Protein AF-A0A093PD59-F1 (afdb_monomer_lite)

Structure (mmCIF, N/CA/C/O backbone):
data_AF-A0A093PD59-F1
#
_entry.id   AF-A0A093PD59-F1
#
loop_
_atom_site.group_PDB
_atom_site.id
_atom_site.type_symbol
_atom_site.label_atom_id
_atom_site.label_alt_id
_atom_site.label_comp_id
_atom_site.label_asym_id
_atom_site.label_entity_id
_atom_site.label_seq_id
_atom_site.pdbx_PDB_ins_code
_atom_site.Cartn_x
_atom_site.Cartn_y
_atom_site.Cartn_z
_atom_site.occupancy
_atom_site.B_iso_or_equiv
_atom_site.auth_seq_id
_atom_site.auth_comp_id
_atom_site.auth_asym_id
_atom_site.auth_atom_id
_atom_site.pdbx_PDB_model_num
ATOM 1 N N . GLU A 1 1 ? 9.388 -20.885 -12.123 1.00 74.81 1 GLU A N 1
ATOM 2 C CA . GLU A 1 1 ? 9.134 -19.426 -12.140 1.00 74.81 1 GLU A CA 1
ATOM 3 C C . GLU A 1 1 ? 10.449 -18.670 -11.963 1.00 74.81 1 GLU A C 1
ATOM 5 O O . GLU A 1 1 ? 11.380 -19.248 -11.413 1.00 74.81 1 GLU A O 1
ATOM 10 N N . ARG A 1 2 ? 10.565 -17.429 -12.461 1.00 87.31 2 ARG A N 1
ATOM 11 C CA . ARG A 1 2 ? 11.802 -16.617 -12.401 1.00 87.31 2 ARG A CA 1
ATOM 12 C C . ARG A 1 2 ? 11.547 -15.299 -11.646 1.00 87.31 2 ARG A C 1
ATOM 14 O O . ARG A 1 2 ? 11.508 -14.233 -12.258 1.00 87.31 2 ARG A O 1
ATOM 21 N N . PRO A 1 3 ? 11.341 -15.356 -10.317 1.00 88.25 3 PRO A N 1
ATOM 22 C CA . PRO A 1 3 ? 10.857 -14.220 -9.522 1.00 88.25 3 PRO A CA 1
ATOM 23 C C . PRO A 1 3 ? 11.817 -13.024 -9.521 1.00 88.25 3 PRO A C 1
ATOM 25 O O . PRO A 1 3 ? 11.383 -11.877 -9.560 1.00 88.25 3 PRO A O 1
ATOM 28 N N . ARG A 1 4 ? 13.133 -13.274 -9.556 1.00 91.31 4 ARG A N 1
ATOM 29 C CA . ARG A 1 4 ? 14.143 -12.208 -9.647 1.00 91.31 4 ARG A CA 1
ATOM 30 C C . ARG A 1 4 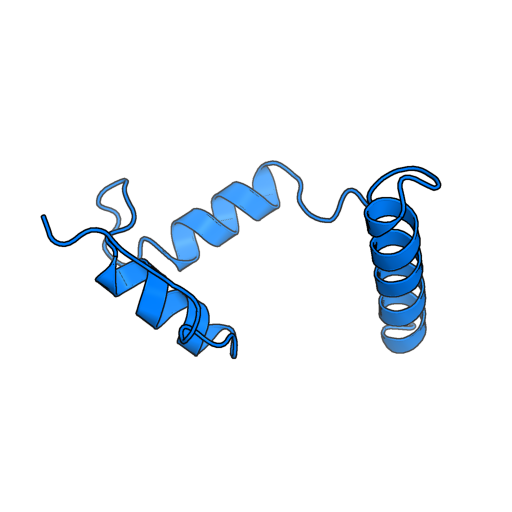? 14.022 -11.408 -10.945 1.00 91.31 4 ARG A C 1
ATOM 32 O O . ARG A 1 4 ? 14.149 -10.192 -10.929 1.00 91.31 4 ARG A O 1
ATOM 39 N N . GLU A 1 5 ? 13.796 -12.086 -12.063 1.00 92.50 5 GLU A N 1
ATOM 40 C CA . GLU A 1 5 ? 13.686 -11.446 -13.378 1.00 92.50 5 GLU A CA 1
ATOM 41 C C . GLU A 1 5 ? 12.374 -10.680 -13.511 1.00 92.50 5 GLU A C 1
ATOM 43 O O . GLU A 1 5 ? 12.369 -9.573 -14.042 1.00 92.50 5 GLU A O 1
ATOM 48 N N . PHE A 1 6 ? 11.291 -11.223 -12.949 1.00 86.62 6 PHE A N 1
ATOM 49 C CA . PHE A 1 6 ? 10.028 -10.506 -12.809 1.00 86.62 6 PHE A CA 1
ATOM 50 C C . PHE A 1 6 ? 10.210 -9.192 -12.037 1.00 86.62 6 PHE A C 1
ATOM 52 O O . PHE A 1 6 ? 9.806 -8.135 -12.519 1.00 86.62 6 PHE A O 1
ATOM 59 N N . LEU A 1 7 ? 10.879 -9.239 -10.879 1.00 87.31 7 LEU A N 1
ATOM 60 C CA . LEU A 1 7 ? 11.107 -8.050 -10.059 1.00 87.31 7 LEU A CA 1
ATOM 61 C C . LEU A 1 7 ? 11.957 -7.003 -10.791 1.00 87.31 7 LEU A C 1
ATOM 63 O O . LEU A 1 7 ? 11.640 -5.818 -10.745 1.00 87.31 7 LEU A O 1
ATOM 67 N N . ILE A 1 8 ? 13.004 -7.430 -11.504 1.00 90.12 8 ILE A N 1
ATOM 68 C CA . ILE A 1 8 ? 13.833 -6.530 -12.319 1.00 90.12 8 ILE A CA 1
ATOM 69 C C . ILE A 1 8 ? 12.976 -5.826 -13.380 1.00 90.12 8 ILE A C 1
ATOM 71 O O . ILE A 1 8 ? 13.000 -4.600 -13.458 1.00 90.12 8 ILE A O 1
ATOM 75 N N . GLN A 1 9 ? 12.168 -6.574 -14.136 1.00 86.25 9 GLN A N 1
ATOM 76 C CA . GLN A 1 9 ? 11.305 -6.004 -15.177 1.00 86.25 9 GLN A CA 1
ATOM 77 C C . GLN A 1 9 ? 10.260 -5.038 -14.606 1.00 86.25 9 GLN A C 1
ATOM 79 O O . GLN A 1 9 ? 9.996 -3.990 -15.197 1.00 86.25 9 GLN A O 1
ATOM 84 N N . ALA A 1 10 ? 9.674 -5.363 -13.452 1.00 83.50 10 ALA A N 1
ATOM 85 C CA . ALA A 1 10 ? 8.726 -4.482 -12.777 1.00 83.50 10 ALA A CA 1
ATOM 86 C C . ALA A 1 10 ? 9.393 -3.158 -12.367 1.00 83.50 10 ALA A C 1
ATOM 88 O O . ALA A 1 10 ? 8.876 -2.082 -12.671 1.00 83.50 10 ALA A O 1
ATOM 89 N N . LEU A 1 11 ? 10.577 -3.223 -11.748 1.00 85.81 11 LEU A N 1
ATOM 90 C CA . LEU A 1 11 ? 11.324 -2.042 -11.303 1.00 85.81 11 LEU A CA 1
ATOM 91 C C . LEU A 1 11 ? 11.800 -1.162 -12.470 1.00 85.81 11 LEU A C 1
ATOM 93 O O . LEU A 1 11 ? 11.785 0.066 -12.357 1.00 85.81 11 LEU A O 1
ATOM 97 N N . GLU A 1 12 ? 12.187 -1.756 -13.600 1.00 86.88 12 GLU A N 1
ATOM 98 C CA . GLU A 1 12 ? 12.556 -1.011 -14.811 1.00 86.88 12 GLU A CA 1
ATOM 99 C C . GLU A 1 12 ? 11.383 -0.199 -15.362 1.00 86.88 12 GLU A C 1
ATOM 101 O O . GLU A 1 12 ? 11.551 0.983 -15.673 1.00 86.88 12 GLU A O 1
ATOM 106 N N . ARG A 1 13 ? 10.180 -0.785 -15.399 1.00 80.81 13 ARG A N 1
ATOM 107 C CA . ARG A 1 13 ? 8.966 -0.067 -15.813 1.00 80.81 13 ARG A CA 1
ATOM 108 C C . ARG A 1 13 ? 8.632 1.074 -14.852 1.00 80.81 13 ARG A C 1
ATOM 110 O O . ARG A 1 13 ? 8.326 2.171 -15.307 1.00 80.81 13 ARG A O 1
ATOM 117 N N . VAL A 1 14 ? 8.760 0.866 -13.536 1.00 81.44 14 VAL A N 1
ATOM 118 C CA . VAL A 1 14 ? 8.522 1.929 -12.532 1.00 81.44 14 VAL A CA 1
ATOM 119 C C . VAL A 1 14 ? 9.475 3.100 -12.754 1.00 81.44 14 VAL A C 1
ATOM 121 O O . VAL A 1 14 ? 9.069 4.264 -12.723 1.00 81.44 14 VAL A O 1
ATOM 124 N N . LYS A 1 15 ? 10.752 2.798 -13.001 1.00 80.81 15 LYS A N 1
ATOM 125 C CA . LYS A 1 15 ? 11.783 3.805 -13.264 1.00 80.81 15 LYS A CA 1
ATOM 126 C C . LYS A 1 15 ? 11.491 4.609 -14.533 1.00 80.81 15 LYS A C 1
ATOM 128 O O . LYS A 1 15 ? 11.719 5.817 -14.521 1.00 80.81 15 LYS A O 1
ATOM 133 N N . ALA A 1 16 ? 11.010 3.955 -15.589 1.00 79.56 16 ALA A N 1
ATOM 134 C CA . ALA A 1 16 ? 10.632 4.595 -16.846 1.00 79.56 16 ALA A CA 1
ATOM 135 C C . ALA A 1 16 ? 9.409 5.515 -16.647 1.00 79.56 16 ALA A C 1
ATOM 137 O O . ALA A 1 16 ? 9.495 6.723 -16.882 1.00 79.56 16 ALA A O 1
ATOM 138 N N . GLY A 1 17 ? 8.337 4.993 -16.036 1.00 77.31 17 GLY A N 1
ATOM 139 C CA . GLY A 1 17 ? 7.129 5.762 -15.725 1.00 77.31 17 GLY A CA 1
ATOM 140 C C . GLY A 1 17 ? 7.393 6.994 -14.848 1.00 77.31 17 GLY A C 1
ATOM 141 O O . GLY A 1 17 ? 6.857 8.067 -15.115 1.00 77.31 17 GLY A O 1
ATOM 142 N N . LYS A 1 18 ? 8.291 6.903 -13.854 1.00 73.81 18 LYS A N 1
ATOM 143 C CA . LYS A 1 18 ? 8.682 8.048 -13.001 1.00 73.81 18 LYS A CA 1
ATOM 144 C C . LYS A 1 18 ? 9.374 9.184 -13.775 1.00 73.81 18 LYS A C 1
ATOM 146 O O . LYS A 1 18 ? 9.393 10.315 -13.298 1.00 73.81 18 LYS A O 1
ATOM 151 N N . ARG A 1 19 ? 9.958 8.898 -14.941 1.00 79.38 19 ARG A N 1
ATOM 152 C CA . ARG A 1 19 ? 10.625 9.883 -15.814 1.00 79.38 19 ARG A CA 1
ATOM 153 C C . ARG A 1 19 ? 9.696 10.459 -16.885 1.00 79.38 19 ARG A C 1
ATOM 155 O O . ARG A 1 19 ? 10.137 11.298 -17.660 1.00 79.38 19 ARG A O 1
ATOM 162 N N . GLY A 1 20 ? 8.436 10.019 -16.933 1.00 71.00 20 GLY A N 1
ATOM 163 C CA . GLY A 1 20 ? 7.522 10.330 -18.035 1.00 71.00 20 GLY A CA 1
ATOM 164 C C . GLY A 1 20 ? 7.892 9.619 -19.342 1.00 71.00 20 GLY A C 1
ATOM 165 O O . GLY A 1 20 ? 7.389 9.976 -20.403 1.00 71.00 20 GLY A O 1
ATOM 166 N N . GLU A 1 21 ? 8.782 8.626 -19.276 1.00 67.19 21 GLU A N 1
ATOM 167 C CA . GLU A 1 21 ? 9.228 7.835 -20.415 1.00 67.19 21 GLU A CA 1
ATOM 168 C C . GLU A 1 21 ? 8.483 6.492 -20.389 1.00 67.19 21 GLU A C 1
ATOM 170 O O . GLU A 1 21 ? 8.772 5.627 -19.567 1.00 67.19 21 GLU A O 1
ATOM 175 N N . GLY A 1 22 ? 7.518 6.300 -21.290 1.00 66.56 22 GLY A N 1
ATOM 176 C CA . GLY A 1 22 ? 6.765 5.045 -21.409 1.00 66.56 22 GLY A CA 1
ATOM 177 C C . GLY A 1 22 ? 5.544 4.933 -20.491 1.00 66.56 22 GLY A C 1
ATOM 178 O O . GLY A 1 22 ? 5.168 5.870 -19.788 1.00 66.56 22 GLY A O 1
ATOM 179 N N . GLU A 1 23 ? 4.884 3.775 -20.541 1.00 63.41 23 GLU A N 1
ATOM 180 C CA . GLU A 1 23 ? 3.708 3.499 -19.717 1.00 63.41 23 GLU A CA 1
ATOM 181 C C . GLU A 1 23 ? 4.126 3.231 -18.271 1.00 63.41 23 GLU A C 1
ATOM 183 O O . GLU A 1 23 ? 5.004 2.406 -17.995 1.00 63.41 23 GLU A O 1
ATOM 188 N N . TYR A 1 24 ? 3.476 3.923 -17.333 1.00 61.47 24 TYR A N 1
ATOM 189 C CA . TYR A 1 24 ? 3.587 3.573 -15.925 1.00 61.47 24 TYR A CA 1
ATOM 190 C C . TYR A 1 24 ? 3.141 2.116 -15.774 1.00 61.47 24 TYR A C 1
ATOM 192 O O . TYR A 1 24 ? 2.077 1.764 -16.291 1.00 61.47 24 TYR A O 1
ATOM 200 N N . PRO A 1 25 ? 3.932 1.243 -15.127 1.00 67.12 25 PRO A N 1
ATOM 201 C CA . PRO A 1 25 ? 3.537 -0.144 -15.001 1.00 67.12 25 PRO A CA 1
ATOM 202 C C . PRO A 1 25 ? 2.189 -0.198 -14.301 1.00 67.12 25 PRO A C 1
ATOM 204 O O . PRO A 1 25 ? 2.010 0.386 -13.232 1.00 67.12 25 PRO A O 1
ATOM 207 N N . TYR A 1 26 ? 1.255 -0.914 -14.916 1.00 67.38 26 TYR A N 1
ATOM 208 C CA . TYR A 1 26 ? -0.001 -1.278 -14.287 1.00 67.38 26 TYR A CA 1
ATOM 209 C C . TYR A 1 26 ? 0.315 -2.276 -13.162 1.00 67.38 26 TYR A C 1
ATOM 211 O O . TYR A 1 26 ? 0.319 -3.487 -13.364 1.00 67.38 26 TYR A O 1
ATOM 219 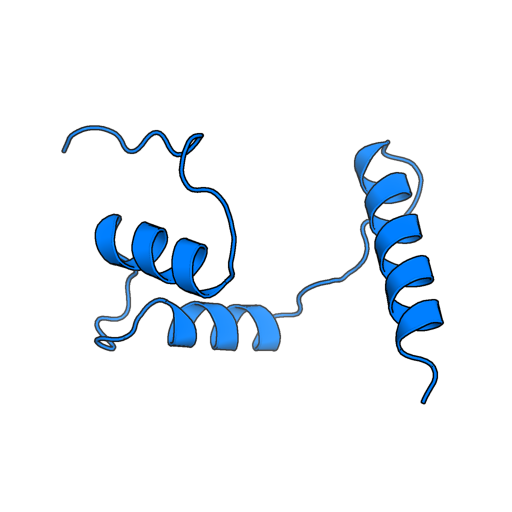N N . LEU A 1 27 ? 0.755 -1.742 -12.019 1.00 67.19 27 LEU A N 1
ATOM 220 C CA . LEU A 1 27 ? 1.180 -2.510 -10.845 1.00 67.19 27 LEU A CA 1
ATOM 221 C C . LEU A 1 27 ? 0.009 -2.907 -9.954 1.00 67.19 27 LEU A C 1
ATOM 223 O O . LEU A 1 27 ? 0.154 -3.825 -9.154 1.00 67.19 27 LEU A O 1
ATOM 227 N N . MET A 1 28 ? -1.104 -2.186 -10.063 1.00 70.88 28 MET A N 1
ATOM 228 C CA . MET A 1 28 ? -2.324 -2.453 -9.321 1.00 70.88 28 MET A CA 1
ATOM 229 C C . MET A 1 28 ? -3.505 -2.382 -10.269 1.00 70.88 28 MET A C 1
ATOM 231 O O . MET A 1 28 ? -3.716 -1.366 -10.934 1.00 70.88 28 MET A O 1
ATOM 235 N N . ASP A 1 29 ? -4.272 -3.460 -10.292 1.00 82.56 29 ASP A N 1
ATOM 236 C CA . ASP A 1 29 ? -5.638 -3.463 -10.788 1.00 82.56 29 ASP A CA 1
ATOM 237 C C . ASP A 1 29 ? -6.638 -3.189 -9.645 1.00 82.56 29 ASP A C 1
ATOM 239 O O . ASP A 1 29 ? -6.269 -3.016 -8.478 1.00 82.56 29 ASP A O 1
ATOM 243 N N . GLU A 1 30 ? -7.925 -3.122 -9.984 1.00 84.50 30 GLU A N 1
ATOM 244 C CA . GLU A 1 30 ? -9.001 -2.888 -9.015 1.00 84.50 30 GLU A CA 1
ATOM 245 C C . GLU A 1 30 ? -9.075 -3.989 -7.943 1.00 84.50 30 GLU A C 1
ATOM 247 O O . GLU A 1 30 ? -9.356 -3.702 -6.780 1.00 84.50 30 GLU A O 1
ATOM 252 N N . ALA A 1 31 ? -8.744 -5.236 -8.294 1.00 87.88 31 ALA A N 1
ATOM 253 C CA . ALA A 1 31 ? -8.722 -6.342 -7.344 1.00 87.88 31 ALA A CA 1
ATOM 254 C C . ALA A 1 31 ? -7.552 -6.216 -6.354 1.00 87.88 31 ALA A C 1
ATOM 256 O O . ALA A 1 31 ? -7.714 -6.494 -5.165 1.00 87.88 31 ALA A O 1
ATOM 257 N N . ASN A 1 32 ? -6.382 -5.760 -6.810 1.00 86.12 32 ASN A N 1
ATOM 258 C CA . ASN A 1 32 ? -5.239 -5.463 -5.947 1.00 86.12 32 ASN A CA 1
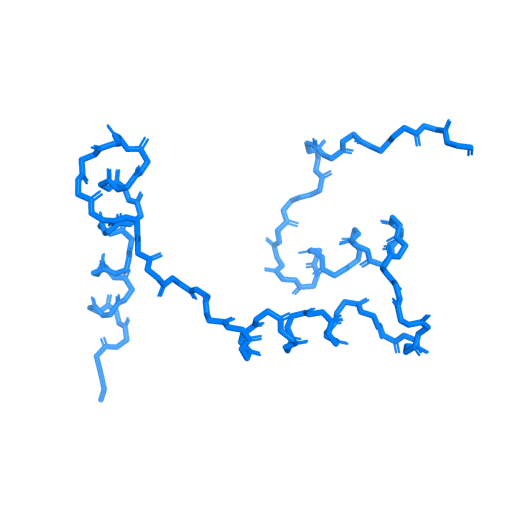ATOM 259 C C . ASN A 1 32 ? -5.566 -4.313 -4.987 1.00 86.12 32 ASN A C 1
ATOM 261 O O . ASN A 1 32 ? -5.242 -4.403 -3.804 1.00 86.12 32 ASN A O 1
ATOM 265 N N . LEU A 1 33 ? -6.242 -3.267 -5.474 1.00 85.25 33 LEU A N 1
ATOM 266 C CA . LEU A 1 33 ? -6.698 -2.145 -4.648 1.00 85.25 33 LEU A CA 1
ATOM 267 C C . LEU A 1 33 ? -7.708 -2.586 -3.586 1.00 85.25 33 LEU A C 1
ATOM 269 O O . LEU A 1 33 ? -7.555 -2.212 -2.424 1.00 85.25 33 LEU A O 1
ATOM 273 N N . ALA A 1 34 ? -8.694 -3.406 -3.957 1.00 88.69 34 ALA A N 1
ATOM 274 C CA . ALA A 1 34 ? -9.670 -3.954 -3.018 1.00 88.69 34 ALA A CA 1
ATOM 275 C C . ALA A 1 34 ? -8.987 -4.793 -1.926 1.00 88.69 34 ALA A C 1
ATOM 277 O O . ALA A 1 34 ? -9.202 -4.553 -0.740 1.00 88.69 34 ALA A O 1
ATOM 278 N N . ALA A 1 35 ? -8.080 -5.695 -2.309 1.00 89.31 35 ALA A N 1
ATOM 279 C CA . ALA A 1 35 ? -7.339 -6.521 -1.357 1.00 89.31 35 ALA A CA 1
ATOM 280 C C . ALA A 1 35 ? -6.452 -5.686 -0.416 1.00 89.31 35 ALA A C 1
ATOM 282 O O . ALA A 1 35 ? -6.360 -5.972 0.777 1.00 89.31 35 ALA A O 1
ATOM 283 N N . MET A 1 36 ? -5.802 -4.634 -0.927 1.00 87.44 36 MET A N 1
ATOM 284 C CA . MET A 1 36 ? -5.029 -3.714 -0.088 1.00 87.44 36 MET A CA 1
ATOM 285 C C . MET A 1 36 ? -5.920 -2.911 0.859 1.00 87.44 36 MET A C 1
ATOM 287 O O . MET A 1 36 ? -5.531 -2.683 2.001 1.00 87.44 36 MET A O 1
ATOM 291 N N . PHE A 1 37 ? -7.105 -2.494 0.413 1.00 90.00 37 PHE A N 1
ATOM 292 C CA . PHE A 1 37 ? -8.061 -1.802 1.269 1.00 90.00 37 PHE A CA 1
ATOM 293 C C . PHE A 1 37 ? -8.530 -2.704 2.412 1.00 90.00 37 PHE A C 1
ATOM 295 O O . PHE A 1 37 ? -8.462 -2.296 3.567 1.00 90.00 37 PHE A O 1
ATOM 302 N N . GLU A 1 38 ? -8.917 -3.942 2.109 1.00 89.19 38 GLU A N 1
ATOM 303 C CA . GLU A 1 38 ? -9.327 -4.939 3.106 1.00 89.19 38 GLU A CA 1
ATOM 304 C C . GLU A 1 38 ? -8.200 -5.270 4.096 1.00 89.19 38 GLU A C 1
ATOM 306 O O . GLU A 1 38 ? -8.451 -5.438 5.288 1.00 89.19 38 GLU A O 1
ATOM 311 N N . LEU A 1 39 ? -6.946 -5.308 3.630 1.00 88.00 39 LEU A N 1
ATOM 312 C CA . LEU A 1 39 ? -5.781 -5.504 4.496 1.00 88.00 39 LEU A CA 1
ATOM 313 C C . LEU A 1 39 ? -5.600 -4.353 5.500 1.00 88.00 39 LEU A C 1
ATOM 315 O O . LEU A 1 39 ? -5.164 -4.583 6.628 1.00 88.00 39 LEU A O 1
ATOM 319 N N . LEU A 1 40 ? -5.887 -3.117 5.087 1.00 89.56 40 LEU A N 1
ATOM 320 C CA . LEU A 1 40 ? -5.705 -1.920 5.910 1.00 89.56 40 LEU A CA 1
ATOM 321 C C . LEU A 1 40 ? -6.926 -1.631 6.800 1.00 89.56 40 LEU A C 1
ATOM 323 O O . LEU A 1 40 ? -6.763 -1.177 7.936 1.00 89.56 40 LEU A O 1
ATOM 327 N N . ASP A 1 41 ? -8.140 -1.924 6.333 1.00 92.00 41 ASP A N 1
ATOM 328 C CA . ASP A 1 41 ? -9.379 -1.814 7.106 1.00 92.00 41 ASP A CA 1
ATOM 329 C C . ASP A 1 41 ? -9.637 -3.071 7.952 1.00 92.00 41 ASP A C 1
ATOM 331 O O . ASP A 1 41 ? -10.639 -3.771 7.818 1.00 92.00 41 ASP A O 1
ATOM 335 N N . VAL A 1 42 ? -8.718 -3.342 8.879 1.00 84.69 42 VAL A N 1
ATOM 336 C CA . VAL A 1 42 ? -8.742 -4.547 9.730 1.00 84.69 42 VAL A CA 1
ATOM 337 C C . VAL A 1 42 ? -10.044 -4.697 10.537 1.00 84.69 42 VAL A C 1
ATOM 339 O O . VAL A 1 42 ? -10.405 -5.805 10.929 1.00 84.69 42 VAL A O 1
ATOM 342 N N . VAL A 1 43 ? -10.758 -3.598 10.805 1.00 88.62 43 VAL A N 1
ATOM 343 C CA . VAL A 1 43 ? -12.013 -3.609 11.580 1.00 88.62 43 VAL A CA 1
ATOM 344 C C . VAL A 1 43 ? -13.268 -3.655 10.700 1.00 88.62 43 VAL A C 1
ATOM 346 O O . VAL A 1 43 ? -14.367 -3.770 11.239 1.00 88.62 43 VAL A O 1
ATOM 349 N N . GLY A 1 44 ? -13.125 -3.576 9.372 1.00 90.56 44 GLY A N 1
ATOM 350 C CA . GLY A 1 44 ? -14.231 -3.644 8.415 1.00 90.56 44 GLY A CA 1
ATOM 351 C C . GLY A 1 44 ? -15.221 -2.481 8.519 1.00 90.56 44 GLY A C 1
ATOM 352 O O . GLY A 1 44 ? -16.416 -2.671 8.292 1.00 90.56 44 GLY A O 1
ATOM 353 N N . GLN A 1 45 ? -14.759 -1.290 8.907 1.00 92.50 45 GLN A N 1
ATOM 354 C CA . GLN A 1 45 ? -15.612 -0.101 9.078 1.00 92.50 45 GLN A CA 1
ATOM 355 C C . GLN A 1 45 ? -15.855 0.67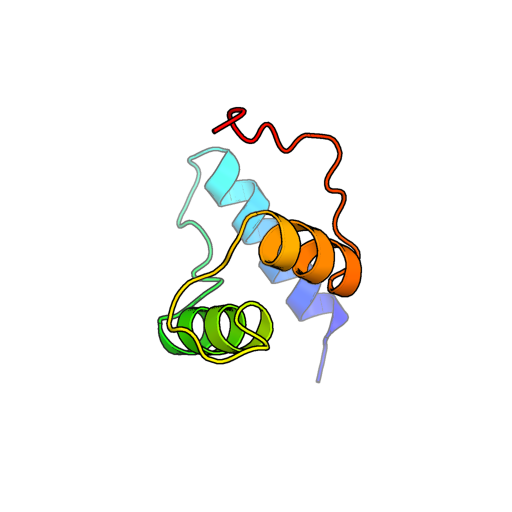1 7.773 1.00 92.50 45 GLN A C 1
ATOM 357 O O . GLN A 1 45 ? -16.477 1.738 7.784 1.00 92.50 45 GLN A O 1
ATOM 362 N N . GLY A 1 46 ? -15.343 0.164 6.652 1.00 93.75 46 GLY A N 1
ATOM 363 C CA . GLY A 1 46 ? -15.477 0.767 5.331 1.00 93.75 46 GLY A CA 1
ATOM 364 C C . GLY A 1 46 ? -14.614 2.012 5.140 1.00 93.75 46 GLY A C 1
ATOM 365 O O . GLY A 1 46 ? -14.816 2.740 4.171 1.00 93.75 46 GLY A O 1
ATOM 366 N N . HIS A 1 47 ? -13.667 2.279 6.045 1.00 93.19 47 HIS A N 1
ATOM 367 C CA . HIS A 1 47 ? -12.701 3.370 5.922 1.00 93.19 47 HIS A CA 1
ATOM 368 C C . HIS A 1 47 ? -11.420 3.088 6.718 1.00 93.19 47 HIS A C 1
ATOM 370 O O . HIS A 1 47 ? -11.428 2.387 7.729 1.00 93.19 47 HIS A O 1
ATOM 376 N N . ILE A 1 48 ? -10.311 3.681 6.271 1.00 92.62 48 ILE A N 1
ATOM 377 C CA . ILE A 1 48 ? -8.995 3.532 6.897 1.00 92.62 48 ILE A CA 1
ATOM 378 C C . ILE A 1 48 ? -8.698 4.794 7.707 1.00 92.62 48 ILE A C 1
ATOM 380 O O . ILE A 1 48 ? -8.593 5.892 7.161 1.00 92.62 48 ILE A O 1
ATOM 384 N N . THR A 1 49 ? -8.542 4.639 9.016 1.00 91.56 49 THR A N 1
ATOM 385 C CA . THR A 1 49 ? -8.111 5.715 9.919 1.00 91.56 49 THR A CA 1
ATOM 386 C C . THR A 1 49 ? -6.606 5.986 9.786 1.00 91.56 49 THR A C 1
ATOM 388 O O . THR A 1 49 ? -5.849 5.090 9.397 1.00 91.56 49 THR A O 1
ATOM 391 N N . PRO A 1 50 ? -6.108 7.172 10.189 1.00 90.1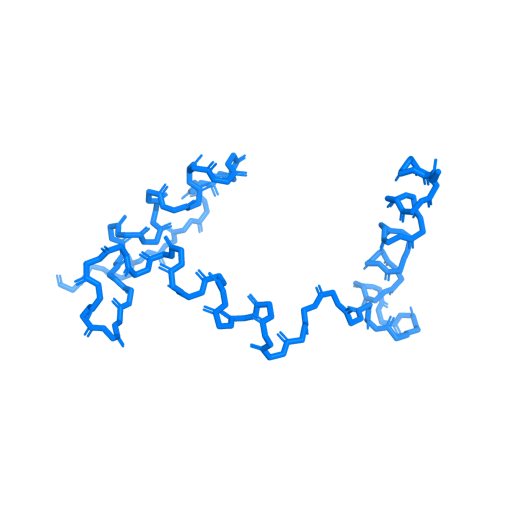9 50 PRO A N 1
ATOM 392 C CA . PRO A 1 50 ? -4.669 7.453 10.191 1.00 90.19 50 PRO A CA 1
ATOM 393 C C . PRO A 1 50 ? -3.842 6.436 10.993 1.00 90.19 50 PRO A C 1
ATOM 395 O O . PRO A 1 50 ? -2.710 6.122 10.625 1.00 90.19 50 PRO A O 1
ATOM 398 N N . ALA A 1 51 ? -4.402 5.899 12.082 1.00 89.56 51 ALA A N 1
ATOM 399 C CA . ALA A 1 51 ? -3.759 4.858 12.880 1.00 89.56 51 ALA A CA 1
ATOM 400 C C . ALA A 1 51 ? -3.653 3.531 12.110 1.00 89.56 51 ALA A C 1
ATOM 402 O O . ALA A 1 51 ? -2.566 2.960 12.033 1.00 89.56 51 ALA A O 1
ATOM 403 N N . GLN A 1 52 ? -4.748 3.080 11.484 1.00 90.81 52 GLN A N 1
ATOM 404 C CA . GLN A 1 52 ? -4.751 1.876 10.642 1.00 90.81 52 GLN A CA 1
ATOM 405 C C . GLN A 1 52 ? -3.784 2.003 9.465 1.00 90.81 52 GLN A C 1
ATOM 407 O O . GLN A 1 52 ? -3.045 1.069 9.171 1.00 90.81 52 GLN A O 1
ATOM 412 N N . TYR A 1 53 ? -3.732 3.173 8.831 1.00 89.00 53 TYR A N 1
ATOM 413 C CA . TYR A 1 53 ? -2.809 3.423 7.732 1.00 89.00 53 TYR A CA 1
ATOM 414 C C . TYR A 1 53 ? -1.341 3.314 8.175 1.00 89.00 53 TYR A C 1
ATOM 416 O O . TYR A 1 53 ? -0.551 2.630 7.524 1.00 89.00 53 TYR A O 1
ATOM 424 N N . ARG A 1 54 ? -0.966 3.921 9.314 1.00 88.06 54 ARG A N 1
ATOM 425 C CA . ARG A 1 54 ? 0.403 3.806 9.855 1.00 88.06 54 ARG A CA 1
ATOM 426 C C . ARG A 1 54 ? 0.769 2.361 10.184 1.00 88.06 54 ARG A C 1
ATOM 428 O O . ARG A 1 54 ? 1.849 1.914 9.806 1.00 88.06 54 ARG A O 1
ATOM 435 N N . GLU A 1 55 ? -0.102 1.636 10.878 1.00 87.81 55 GLU A N 1
ATOM 436 C CA . GLU A 1 55 ? 0.174 0.245 11.265 1.00 87.81 55 GLU A CA 1
ATOM 437 C C . GLU A 1 55 ? 0.197 -0.707 10.063 1.00 87.81 55 GLU A C 1
ATOM 439 O O . GLU A 1 55 ? 1.038 -1.607 9.988 1.00 87.81 55 GLU A O 1
ATOM 444 N N . GLY A 1 56 ? -0.656 -0.467 9.070 1.00 87.75 56 GLY A N 1
ATOM 445 C CA . GLY A 1 56 ? -0.648 -1.218 7.824 1.00 87.75 56 GLY A CA 1
ATOM 446 C C . GLY A 1 56 ? 0.641 -1.025 7.027 1.00 87.75 56 GLY A C 1
ATOM 447 O O . GLY A 1 56 ? 1.254 -2.001 6.596 1.00 87.75 56 GLY A O 1
ATOM 448 N N . LEU A 1 57 ? 1.130 0.212 6.911 1.00 87.00 57 LEU A N 1
ATOM 449 C CA . LEU A 1 57 ? 2.419 0.487 6.269 1.00 87.00 57 LEU A CA 1
ATOM 450 C C . LEU A 1 57 ? 3.595 -0.158 7.010 1.00 87.00 57 LEU A C 1
ATOM 452 O O . LEU A 1 57 ? 4.456 -0.756 6.363 1.00 87.00 57 LEU A O 1
ATOM 456 N N . LYS A 1 58 ? 3.606 -0.122 8.348 1.00 86.00 58 LYS A N 1
ATOM 457 C CA . LYS A 1 58 ? 4.616 -0.836 9.149 1.00 86.00 58 LYS A CA 1
ATOM 458 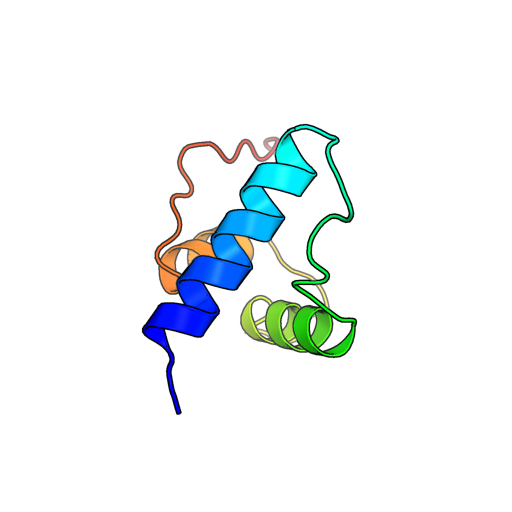C C . LYS A 1 58 ? 4.587 -2.342 8.894 1.00 86.00 58 LYS A C 1
ATOM 460 O O . LYS A 1 58 ? 5.643 -2.949 8.746 1.00 86.00 58 LYS A O 1
ATOM 465 N N . THR A 1 59 ? 3.397 -2.936 8.801 1.00 85.38 59 THR A N 1
ATOM 466 C CA . THR A 1 59 ? 3.221 -4.369 8.495 1.00 85.38 59 THR A CA 1
ATOM 467 C C . THR A 1 59 ? 3.783 -4.728 7.116 1.00 85.38 59 THR A C 1
ATOM 469 O O . THR A 1 59 ? 4.348 -5.804 6.934 1.00 85.38 59 THR A O 1
ATOM 472 N N . LEU A 1 60 ? 3.708 -3.798 6.163 1.00 83.56 60 LEU A N 1
ATOM 473 C CA . LEU A 1 60 ? 4.301 -3.928 4.830 1.00 83.56 60 LEU A CA 1
ATOM 474 C C . LEU A 1 60 ? 5.807 -3.601 4.789 1.00 83.56 60 LEU A C 1
ATOM 476 O O . LEU A 1 60 ? 6.416 -3.666 3.722 1.00 83.56 60 LEU A O 1
ATOM 480 N N . GLY A 1 61 ? 6.423 -3.255 5.925 1.00 83.25 61 GLY A N 1
ATOM 481 C CA . GLY A 1 61 ? 7.836 -2.876 6.014 1.00 83.25 61 GLY A CA 1
ATOM 482 C C . GLY A 1 61 ? 8.153 -1.501 5.415 1.00 83.25 61 GLY A C 1
ATOM 483 O O . GLY A 1 61 ? 9.301 -1.239 5.056 1.00 83.25 61 GLY A O 1
ATOM 484 N N . LEU A 1 62 ? 7.148 -0.633 5.279 1.00 85.38 62 LEU A N 1
ATOM 485 C CA . LEU A 1 62 ? 7.271 0.711 4.717 1.00 85.38 62 LEU A CA 1
ATOM 486 C C . LEU A 1 62 ? 7.449 1.752 5.833 1.00 85.38 62 LEU A C 1
ATOM 488 O O . LEU A 1 62 ? 6.835 1.653 6.896 1.00 85.38 62 LEU A O 1
ATOM 492 N N . SER A 1 63 ? 8.290 2.763 5.586 1.00 83.06 63 SER A N 1
ATOM 493 C CA . SER A 1 63 ? 8.483 3.870 6.533 1.00 83.06 63 SER A CA 1
ATOM 494 C C . SER A 1 63 ? 7.254 4.779 6.571 1.00 83.06 63 SER A C 1
ATOM 496 O O . SER A 1 63 ? 6.631 5.056 5.546 1.00 83.06 63 SER A O 1
ATOM 498 N N . THR A 1 64 ? 6.925 5.264 7.766 1.00 80.62 64 THR A N 1
ATOM 499 C CA . THR A 1 64 ? 5.847 6.231 8.013 1.00 80.62 64 THR A CA 1
ATOM 500 C C . THR A 1 64 ? 6.373 7.636 8.318 1.00 80.62 64 THR A C 1
ATOM 502 O O . THR A 1 64 ? 5.587 8.500 8.693 1.00 80.62 64 THR A O 1
ATOM 505 N N . GLU A 1 65 ? 7.687 7.861 8.228 1.00 78.06 65 GLU A N 1
ATOM 506 C CA . GLU A 1 65 ? 8.356 9.098 8.671 1.00 78.06 65 GLU A CA 1
ATOM 507 C C . GLU A 1 65 ? 7.918 10.339 7.878 1.00 78.06 65 GLU A C 1
ATOM 509 O O . GLU A 1 65 ? 7.789 11.415 8.455 1.00 78.06 65 GLU A O 1
ATOM 514 N N . ASP A 1 66 ? 7.608 10.176 6.591 1.00 73.62 66 ASP A N 1
ATOM 515 C CA . ASP A 1 66 ? 7.185 11.274 5.710 1.00 73.62 66 ASP A CA 1
ATOM 516 C C . ASP A 1 66 ? 5.670 11.551 5.754 1.00 73.62 66 ASP A C 1
ATOM 518 O O . ASP A 1 66 ? 5.166 12.427 5.047 1.00 73.62 66 ASP A O 1
ATOM 522 N N . LEU A 1 67 ? 4.906 10.802 6.556 1.00 76.00 67 LEU A N 1
ATOM 523 C CA . LEU A 1 67 ? 3.454 10.942 6.599 1.00 76.00 67 LEU A CA 1
ATOM 524 C C . LEU A 1 67 ? 3.039 12.103 7.504 1.00 76.00 67 LEU A C 1
ATOM 526 O O . LEU A 1 67 ? 2.993 11.977 8.728 1.00 76.00 67 LEU A O 1
ATOM 530 N N . GLN A 1 68 ? 2.673 13.223 6.885 1.00 70.25 68 GLN A N 1
ATOM 531 C CA . GLN A 1 68 ? 1.999 14.331 7.555 1.00 70.25 68 GLN A CA 1
ATOM 532 C C . GLN A 1 68 ? 0.490 14.093 7.507 1.00 70.25 68 GLN A C 1
ATOM 534 O O . GLN A 1 68 ? -0.136 14.220 6.456 1.00 70.25 68 GLN A O 1
ATOM 539 N N . PHE A 1 69 ? -0.093 13.740 8.647 1.00 65.38 69 PHE A N 1
ATOM 540 C CA . PHE A 1 69 ? -1.538 13.822 8.834 1.00 65.38 69 PHE A CA 1
ATOM 541 C C . PHE A 1 69 ? -1.822 15.161 9.503 1.00 65.38 69 PHE A C 1
ATOM 543 O O . PHE A 1 69 ? -1.131 15.508 10.459 1.00 65.38 69 PHE A O 1
ATOM 550 N N . GLY A 1 70 ? -2.776 15.927 8.969 1.00 59.78 70 GLY A N 1
ATOM 551 C CA . GLY A 1 70 ? -3.270 17.111 9.664 1.00 59.78 70 GLY A CA 1
ATOM 552 C C . GLY A 1 70 ? -3.806 16.700 11.033 1.00 59.78 70 GLY A C 1
ATOM 553 O O . GLY A 1 70 ? -4.436 15.649 11.147 1.00 59.78 70 GLY A O 1
ATOM 554 N N . ASP A 1 71 ? -3.492 17.489 12.057 1.00 51.88 71 ASP A N 1
ATOM 555 C CA . ASP A 1 71 ? -4.108 17.343 13.371 1.00 51.88 71 ASP A CA 1
ATOM 556 C C . ASP A 1 71 ? -5.582 17.762 13.234 1.00 51.88 71 ASP A C 1
ATOM 558 O O . ASP A 1 71 ? -5.873 18.957 13.156 1.00 51.88 71 ASP A O 1
ATOM 562 N N . ASP A 1 72 ? -6.485 16.783 13.130 1.00 51.31 72 ASP A N 1
ATOM 563 C CA . ASP A 1 72 ? -7.923 16.976 13.370 1.00 51.31 72 ASP A CA 1
ATOM 564 C C . ASP A 1 72 ? -8.213 16.960 14.881 1.00 51.31 72 ASP A C 1
ATOM 566 O O . ASP A 1 72 ? -7.763 16.007 15.567 1.00 51.31 72 ASP A O 1
#

pLDDT: mean 81.77, std 10.02, range [51.31, 93.75]

InterPro domains:
  IPR002048 EF-hand domain [PS50222] (28-63)
  IPR039879 EF-hand calcium-binding domain-containing protein 10 [PTHR21847] (1-68)
  IPR056587 EFCAB10, C-terminal EF-hand [PF24548] (31-72)

Secondary structure (DSSP, 8-state):
--HHHHHHHHHHHHHHHHTT-SPPP----HHHHHHHHHHH-TT-SSS--HHHHHHHHHHTT---TT------

Foldseek 3Di:
DCVVVVVVVLVVLCVCVVVVHDDNPPPDDPVNVVVLQCLLPVVPPSDHDPVSVCVSCVVVVHDCVPDDDPDD

Sequence (72 aa):
ERPREFLIQALERVKAGKRGEGEYPYLMDEANLAAMFELLDVVGQGHITPAQYREGLKTLGLSTEDLQFGDD

Radius of gyration: 15.53 Å; chains: 1; bounding box: 30×37×35 Å

Organism: Pygoscelis adeliae (NCBI:txid9238)